Protein AF-A0A0M3JL20-F1 (afdb_monomer_lite)

Foldseek 3Di:
DDPVVVVPDDFDPAWDKDWDPPDPDTDIDIDGGPVDDCPDVVNVVCVVCVPPPDDDDDDDPPPDPPPPPPPD

InterPro domains:
  IPR006762 Gtr1/RagA G protein [PF04670] (1-62)
  IPR006762 Gtr1/RagA G protein [PTHR11259] (1-62)
  IPR027417 P-loop containing nucleoside triphosphate hydrolase [G3DSA:3.40.50.300] (1-67)

Radius of gyration: 14.86 Å; chains: 1; bounding box: 33×31×39 Å

pLDDT: mean 83.5, std 12.4, range [41.44, 94.75]

Structure (mmCIF, N/CA/C/O backbone):
data_AF-A0A0M3JL20-F1
#
_entry.id   AF-A0A0M3JL20-F1
#
loop_
_atom_site.group_PDB
_atom_site.id
_atom_site.type_symbol
_atom_site.label_atom_id
_atom_site.label_alt_id
_atom_site.label_comp_id
_atom_site.label_asym_id
_atom_site.label_entity_id
_atom_site.label_seq_id
_atom_site.pdbx_PDB_ins_code
_atom_site.Cartn_x
_atom_site.Cartn_y
_atom_site.Cartn_z
_atom_site.occupancy
_atom_site.B_iso_or_equiv
_atom_site.auth_seq_id
_atom_site.auth_comp_id
_atom_site.auth_asym_id
_atom_site.auth_atom_id
_atom_site.pdbx_PDB_model_num
ATOM 1 N N . MET A 1 1 ? -13.685 13.166 0.626 1.00 85.44 1 MET A N 1
ATOM 2 C CA . MET A 1 1 ? -13.512 14.306 -0.300 1.00 85.44 1 MET A CA 1
ATOM 3 C C . MET A 1 1 ? -14.508 14.181 -1.437 1.00 85.44 1 MET A C 1
ATOM 5 O O . MET A 1 1 ? -14.861 13.058 -1.786 1.00 85.44 1 MET A O 1
ATOM 9 N N . SER A 1 2 ? -14.979 15.300 -1.984 1.00 94.75 2 SER A N 1
ATOM 10 C CA . SER A 1 2 ? -15.763 15.314 -3.222 1.00 94.75 2 SER A CA 1
ATOM 11 C C . SER A 1 2 ? -14.849 15.245 -4.457 1.00 94.75 2 SER A C 1
ATOM 13 O O . SER A 1 2 ? -13.690 15.655 -4.376 1.00 94.75 2 SER A O 1
ATOM 15 N N . PRO A 1 3 ? -15.345 14.784 -5.620 1.00 93.00 3 PRO A N 1
ATOM 16 C CA . PRO A 1 3 ? -14.512 14.636 -6.819 1.00 93.00 3 PRO A CA 1
ATOM 17 C C . PRO A 1 3 ? -13.880 15.937 -7.339 1.00 93.00 3 PRO A C 1
ATOM 19 O O . PRO A 1 3 ? -12.818 15.909 -7.944 1.00 93.00 3 PRO A O 1
ATOM 22 N N . ASN A 1 4 ? -14.508 17.094 -7.115 1.00 94.00 4 ASN A N 1
ATOM 23 C CA . ASN A 1 4 ? -13.946 18.372 -7.568 1.00 94.00 4 ASN A CA 1
ATOM 24 C C . ASN A 1 4 ? -12.817 18.865 -6.653 1.00 94.00 4 ASN A C 1
ATOM 26 O O . ASN A 1 4 ? -11.921 19.575 -7.101 1.00 94.00 4 ASN A O 1
ATOM 30 N N . GLU A 1 5 ? -12.845 18.483 -5.375 1.00 94.25 5 GLU A N 1
ATOM 31 C CA . GLU A 1 5 ? -11.791 18.829 -4.418 1.00 94.25 5 GLU A CA 1
ATOM 32 C C . GLU A 1 5 ? -10.508 18.036 -4.688 1.00 94.25 5 GLU A C 1
ATOM 34 O O . GLU A 1 5 ? -9.419 18.543 -4.427 1.00 94.25 5 GLU A O 1
ATOM 39 N N . THR A 1 6 ? -10.607 16.834 -5.272 1.00 89.50 6 THR A N 1
ATOM 40 C CA . THR A 1 6 ? -9.430 16.000 -5.558 1.00 89.50 6 THR A CA 1
ATOM 41 C C . THR A 1 6 ? -8.520 16.578 -6.643 1.00 89.50 6 THR A C 1
ATOM 43 O O . THR A 1 6 ? -7.370 16.167 -6.733 1.00 89.50 6 THR A O 1
ATOM 46 N N . LEU A 1 7 ? -8.985 17.561 -7.430 1.00 89.75 7 LEU A N 1
ATOM 47 C CA . LEU A 1 7 ? -8.157 18.272 -8.418 1.00 89.75 7 LEU A CA 1
ATOM 48 C C . LEU A 1 7 ? -7.001 19.055 -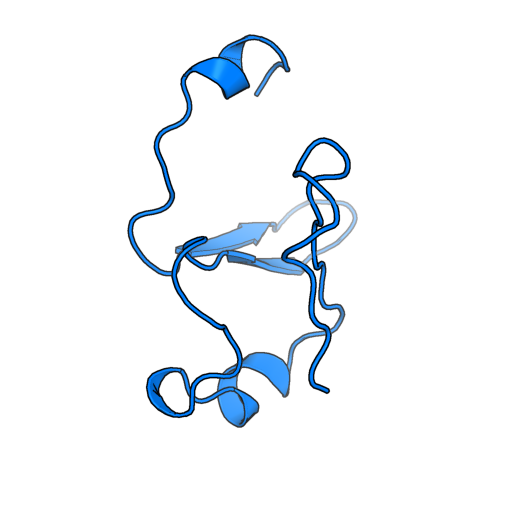7.769 1.00 89.75 7 LEU A C 1
ATOM 50 O O . LEU A 1 7 ? -6.001 19.336 -8.423 1.00 89.75 7 LEU A O 1
ATOM 54 N N . PHE A 1 8 ? -7.147 19.419 -6.495 1.00 93.31 8 PHE A N 1
ATOM 55 C CA . PHE A 1 8 ? -6.199 20.259 -5.761 1.00 93.31 8 PHE A CA 1
ATOM 56 C C . PHE A 1 8 ? -5.397 19.483 -4.709 1.00 93.31 8 PHE A C 1
ATOM 58 O O . PHE A 1 8 ? -4.746 20.095 -3.863 1.00 93.31 8 PHE A O 1
ATOM 65 N N . VAL A 1 9 ? -5.460 18.149 -4.728 1.00 88.94 9 VAL A N 1
ATOM 66 C CA . VAL A 1 9 ? -4.695 17.298 -3.811 1.00 88.94 9 VAL A CA 1
ATOM 67 C C . VAL A 1 9 ? -3.225 17.295 -4.226 1.00 88.94 9 VAL A C 1
ATOM 69 O O . VAL A 1 9 ? -2.895 17.143 -5.401 1.00 88.94 9 VAL A O 1
ATOM 72 N N . GLU A 1 10 ? -2.340 17.491 -3.253 1.00 88.75 10 GLU A N 1
ATOM 73 C CA . GLU A 1 10 ? -0.893 17.436 -3.459 1.00 88.75 10 GLU A CA 1
ATOM 74 C C . GLU A 1 10 ? -0.413 15.987 -3.636 1.00 88.75 10 GLU A C 1
ATOM 76 O O . GLU A 1 10 ? -0.995 15.054 -3.081 1.00 88.75 10 GLU A O 1
ATOM 81 N N . SER A 1 11 ? 0.675 15.796 -4.385 1.00 87.81 11 SER A N 1
ATOM 82 C CA . SER A 1 11 ? 1.340 14.498 -4.510 1.00 87.81 11 SER A CA 1
ATOM 83 C C . SER A 1 11 ? 1.799 13.958 -3.156 1.00 87.81 11 SER A C 1
ATOM 85 O O . SER A 1 11 ? 2.409 14.676 -2.365 1.00 87.81 11 SER A O 1
ATOM 87 N N . THR A 1 12 ? 1.607 12.660 -2.938 1.00 88.50 12 THR A N 1
ATOM 88 C CA . THR A 1 12 ? 2.021 11.955 -1.720 1.00 88.50 12 THR A CA 1
ATOM 89 C C . THR A 1 12 ? 3.554 11.986 -1.581 1.00 88.50 12 THR A C 1
ATOM 91 O O . THR A 1 12 ? 4.255 11.362 -2.383 1.00 88.50 12 THR A O 1
ATOM 94 N N . PRO A 1 13 ? 4.122 12.708 -0.591 1.00 85.69 13 PRO A N 1
ATOM 95 C CA . PRO A 1 13 ? 5.562 12.983 -0.548 1.00 85.69 13 PRO A CA 1
ATOM 96 C C . PRO A 1 13 ? 6.384 11.846 0.074 1.00 85.69 13 PRO A C 1
ATOM 98 O O . PRO A 1 13 ? 7.608 11.826 -0.030 1.00 85.69 13 PRO A O 1
ATOM 101 N N . ARG A 1 14 ? 5.727 10.927 0.786 1.00 88.50 14 ARG A N 1
ATOM 102 C CA . ARG A 1 14 ? 6.326 9.790 1.496 1.00 88.50 14 ARG A CA 1
ATOM 103 C C . ARG A 1 14 ? 5.271 8.708 1.692 1.00 88.50 14 ARG A C 1
ATOM 105 O O . ARG A 1 14 ? 4.090 9.008 1.579 1.00 88.50 14 ARG A O 1
ATOM 112 N N . VAL A 1 15 ? 5.691 7.497 2.045 1.00 88.38 15 VAL A N 1
ATOM 113 C CA . VAL A 1 15 ? 4.742 6.438 2.405 1.00 88.38 15 VAL A CA 1
ATOM 114 C C . VAL A 1 15 ? 3.898 6.867 3.601 1.00 88.38 15 VAL A C 1
ATOM 116 O O . VAL A 1 15 ? 4.432 7.325 4.617 1.00 88.38 15 VAL A O 1
ATOM 119 N N . THR A 1 16 ? 2.586 6.731 3.462 1.00 90.00 16 THR A N 1
ATOM 120 C CA . THR A 1 16 ? 1.596 7.061 4.486 1.00 90.00 16 THR A CA 1
ATOM 121 C C . THR A 1 16 ? 0.785 5.822 4.830 1.00 90.00 16 THR A C 1
ATOM 123 O O . THR A 1 16 ? 0.464 5.005 3.969 1.00 90.00 16 THR A O 1
ATOM 126 N N . THR A 1 17 ? 0.465 5.686 6.113 1.00 92.06 17 THR A N 1
ATOM 127 C CA . THR A 1 17 ? -0.363 4.600 6.632 1.00 92.06 17 THR A CA 1
ATOM 128 C C . THR A 1 17 ? -1.603 5.203 7.264 1.00 92.06 17 THR A C 1
ATOM 130 O O . THR A 1 17 ? -1.492 6.072 8.131 1.00 92.06 17 THR A O 1
ATOM 133 N N . GLU A 1 18 ? -2.774 4.730 6.857 1.00 92.69 18 GLU A N 1
ATOM 134 C CA . GLU A 1 18 ? -4.049 5.114 7.449 1.00 92.69 18 GLU A CA 1
ATOM 135 C C . GLU A 1 18 ? -4.766 3.870 7.974 1.00 92.69 18 GLU A C 1
ATOM 137 O O . GLU A 1 18 ? -4.830 2.832 7.317 1.00 92.69 18 GLU A O 1
ATOM 142 N N . THR A 1 19 ? -5.305 3.963 9.188 1.00 94.06 19 THR A N 1
ATOM 143 C CA . THR A 1 19 ? -6.062 2.870 9.797 1.00 94.06 19 THR A CA 1
ATOM 144 C C . THR A 1 19 ? -7.531 3.248 9.857 1.00 94.06 19 THR A C 1
ATOM 146 O O . THR A 1 19 ? -7.924 4.152 10.595 1.00 94.06 19 THR A O 1
ATOM 149 N N . VAL A 1 20 ? -8.361 2.506 9.128 1.00 92.12 20 VAL A N 1
ATOM 150 C CA . VAL A 1 20 ? -9.812 2.658 9.174 1.00 92.12 20 VAL A CA 1
ATOM 151 C C . VAL A 1 20 ? -10.359 1.653 10.177 1.00 92.12 20 VAL A C 1
ATOM 153 O O . VAL A 1 20 ? -10.407 0.445 9.934 1.00 92.12 20 VAL A O 1
ATOM 156 N N . THR A 1 21 ? -10.765 2.168 11.335 1.00 89.50 21 THR A N 1
ATOM 157 C CA . THR A 1 21 ? -11.428 1.397 12.394 1.00 89.50 21 THR A CA 1
ATOM 158 C C . THR A 1 21 ? -12.843 1.920 12.611 1.00 89.50 21 THR A C 1
ATOM 160 O O . THR A 1 21 ? -13.160 3.047 12.239 1.00 89.50 21 THR A O 1
ATOM 163 N N . SER A 1 22 ? -13.707 1.116 13.236 1.00 86.81 22 SER A N 1
ATOM 164 C CA . SER A 1 22 ? -15.108 1.487 13.519 1.00 86.81 22 SER A CA 1
ATOM 165 C C . SER A 1 22 ? -15.993 1.614 12.269 1.00 86.81 22 SER A C 1
ATOM 167 O O . SER A 1 22 ? -16.938 2.402 12.240 1.00 86.81 22 SER A O 1
ATOM 169 N N . SER A 1 23 ? -15.707 0.811 11.241 1.00 85.75 23 SER A N 1
ATOM 170 C CA . SER A 1 23 ? -16.535 0.664 10.039 1.00 85.75 23 SER A CA 1
ATOM 171 C C . SER A 1 23 ? -17.015 -0.791 9.886 1.00 85.75 23 SER A C 1
ATOM 173 O O . SER A 1 23 ? -16.725 -1.635 10.735 1.00 85.75 23 SER A O 1
ATOM 175 N N . PHE A 1 24 ? -17.751 -1.113 8.815 1.00 92.06 24 PHE A N 1
ATOM 176 C CA . PHE A 1 24 ? -18.141 -2.499 8.505 1.00 92.06 24 PHE A CA 1
ATOM 177 C C . PHE A 1 24 ? -16.924 -3.423 8.297 1.00 92.06 24 PHE A C 1
ATOM 179 O O . PHE A 1 24 ? -17.018 -4.630 8.506 1.00 92.06 24 PHE A O 1
ATOM 186 N N . ILE A 1 25 ? -15.777 -2.855 7.908 1.00 90.38 25 ILE A N 1
ATOM 187 C CA . ILE A 1 25 ? -14.507 -3.559 7.713 1.00 90.38 25 ILE A CA 1
ATOM 188 C C . ILE A 1 25 ? -13.411 -2.803 8.468 1.00 90.38 25 ILE A C 1
ATOM 190 O O . ILE A 1 25 ? -13.354 -1.575 8.428 1.00 90.38 25 ILE A O 1
ATOM 194 N N . ASN A 1 26 ? -12.523 -3.531 9.140 1.00 92.12 26 ASN A N 1
ATOM 195 C CA . ASN A 1 26 ? -11.315 -2.953 9.721 1.00 92.12 26 ASN A CA 1
ATOM 196 C C . ASN A 1 26 ? -10.145 -3.255 8.793 1.00 92.12 26 ASN A C 1
ATOM 198 O O . ASN A 1 26 ? -9.871 -4.424 8.516 1.00 92.12 26 ASN A O 1
ATOM 202 N N . PHE A 1 27 ? -9.479 -2.214 8.310 1.00 92.94 27 PHE A N 1
ATOM 203 C CA . PHE A 1 27 ? -8.334 -2.359 7.423 1.00 92.94 27 PHE A CA 1
ATOM 204 C C . PHE A 1 27 ? -7.351 -1.206 7.607 1.00 92.94 27 PHE A C 1
ATOM 206 O O . PHE A 1 27 ? -7.680 -0.144 8.136 1.00 92.94 27 PHE A O 1
ATOM 213 N N . GLU A 1 28 ? -6.129 -1.455 7.166 1.00 93.12 28 GLU A N 1
ATOM 214 C CA . GLU A 1 28 ? -5.051 -0.483 7.112 1.00 93.12 28 GLU A CA 1
ATOM 215 C C . GLU A 1 28 ? -4.678 -0.296 5.644 1.00 93.12 28 GLU A C 1
ATOM 217 O O . GLU A 1 28 ? -4.514 -1.277 4.913 1.00 93.12 28 GLU A O 1
ATOM 222 N N . THR A 1 29 ? -4.592 0.952 5.201 1.00 92.56 29 THR A N 1
ATOM 223 C CA . THR A 1 29 ? -4.096 1.306 3.874 1.00 92.56 29 THR A CA 1
ATOM 224 C C . THR A 1 29 ? -2.686 1.836 3.993 1.00 92.56 29 THR A C 1
ATOM 226 O O . THR A 1 29 ? -2.374 2.649 4.861 1.00 92.56 29 THR A O 1
ATOM 229 N N . ILE A 1 30 ? -1.834 1.365 3.090 1.00 91.50 30 ILE A N 1
ATOM 230 C CA . ILE A 1 30 ? -0.490 1.888 2.889 1.00 91.50 30 ILE A CA 1
ATOM 231 C C . ILE A 1 30 ? -0.486 2.512 1.501 1.00 91.50 30 ILE A C 1
ATOM 233 O O . ILE A 1 30 ? -0.763 1.835 0.511 1.00 91.50 30 ILE A O 1
ATOM 237 N N . GLU A 1 31 ? -0.205 3.804 1.441 1.00 90.81 31 GLU A N 1
ATOM 238 C CA . GLU A 1 31 ? -0.123 4.565 0.204 1.00 90.81 31 GLU A CA 1
ATOM 239 C C . GLU A 1 31 ? 1.344 4.856 -0.119 1.00 90.81 31 GLU A C 1
ATOM 241 O O . GLU A 1 31 ? 2.124 5.268 0.744 1.00 90.81 31 GLU A O 1
ATOM 246 N N . PHE A 1 32 ? 1.725 4.625 -1.375 1.00 89.31 32 PHE A N 1
ATOM 247 C CA . PHE A 1 32 ? 3.089 4.813 -1.858 1.00 89.31 32 PHE A CA 1
ATOM 248 C C . PHE A 1 32 ? 3.179 6.044 -2.769 1.00 89.31 32 PHE A C 1
ATOM 250 O O . PHE A 1 32 ? 2.272 6.269 -3.573 1.00 89.31 32 PHE A O 1
ATOM 257 N N . PRO A 1 33 ? 4.277 6.823 -2.709 1.00 89.12 33 PRO A N 1
ATOM 258 C CA . PRO A 1 33 ? 4.533 7.891 -3.671 1.00 89.12 33 PRO A CA 1
ATOM 259 C C . PRO A 1 33 ? 4.560 7.359 -5.108 1.00 89.12 33 PRO A C 1
ATOM 261 O O . PRO A 1 33 ? 5.219 6.360 -5.380 1.00 89.12 33 PRO A O 1
ATOM 264 N N . GLY A 1 34 ? 3.945 8.070 -6.057 1.00 83.25 34 GLY A N 1
ATOM 265 C CA . GLY A 1 34 ? 3.862 7.619 -7.457 1.00 83.25 34 GLY A CA 1
ATOM 266 C C . GLY A 1 34 ? 5.203 7.500 -8.202 1.00 83.25 34 GLY A C 1
ATOM 267 O O . GLY A 1 34 ? 5.246 6.937 -9.288 1.00 83.25 34 GLY A O 1
ATOM 268 N N . GLN A 1 35 ? 6.296 8.026 -7.638 1.00 78.31 35 GLN A N 1
ATOM 269 C CA . GLN A 1 35 ? 7.658 7.901 -8.182 1.00 78.31 35 GLN A CA 1
ATOM 270 C C . GLN A 1 35 ? 8.450 6.739 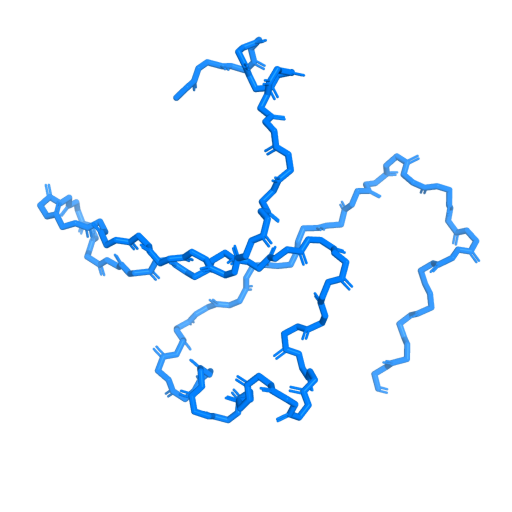-7.556 1.00 78.31 35 GLN A C 1
ATOM 272 O O . GLN A 1 35 ? 9.601 6.511 -7.920 1.00 78.31 35 GLN A O 1
ATOM 277 N N . MET A 1 36 ? 7.868 6.038 -6.582 1.00 81.25 36 MET A N 1
ATOM 278 C CA . MET A 1 36 ? 8.506 4.961 -5.836 1.00 81.25 36 MET A CA 1
ATOM 279 C C . MET A 1 36 ? 7.856 3.627 -6.192 1.00 81.25 36 MET A C 1
ATOM 281 O O . MET A 1 36 ? 6.634 3.505 -6.223 1.00 81.25 36 MET A O 1
ATOM 285 N N . SER A 1 37 ? 8.682 2.607 -6.418 1.00 81.50 37 SER A N 1
ATOM 286 C CA . SER A 1 37 ? 8.192 1.241 -6.567 1.00 81.50 37 SER A CA 1
ATOM 287 C C . SER A 1 37 ? 8.046 0.595 -5.188 1.00 81.50 37 SER A C 1
ATOM 289 O O . SER A 1 37 ? 9.027 0.551 -4.441 1.00 81.50 37 SER A O 1
ATOM 291 N N . PRO A 1 38 ? 6.878 0.028 -4.841 1.00 79.75 38 PRO A N 1
ATOM 292 C CA . PRO A 1 38 ? 6.722 -0.717 -3.595 1.00 79.75 38 PRO A CA 1
ATOM 293 C C . PRO A 1 38 ? 7.456 -2.072 -3.624 1.00 79.75 38 PRO A C 1
ATOM 295 O O . PRO A 1 38 ? 7.503 -2.772 -2.617 1.00 79.75 38 PRO A O 1
ATOM 298 N N . PHE A 1 39 ? 8.032 -2.446 -4.772 1.00 83.19 39 PHE A N 1
ATOM 299 C CA . PHE A 1 39 ? 8.840 -3.652 -4.957 1.00 83.19 39 PHE A CA 1
ATOM 300 C C . PHE A 1 39 ? 10.347 -3.391 -4.841 1.00 83.19 39 PHE A C 1
ATOM 302 O O . PHE A 1 39 ? 11.136 -4.326 -4.965 1.00 83.19 39 PHE A O 1
ATOM 309 N N . ASP A 1 40 ? 10.761 -2.140 -4.623 1.00 83.69 40 ASP A N 1
ATOM 310 C CA . ASP A 1 40 ? 12.167 -1.817 -4.399 1.00 83.69 40 ASP A CA 1
ATOM 311 C C . ASP A 1 40 ? 12.664 -2.498 -3.112 1.00 83.69 40 ASP A C 1
ATOM 313 O O . ASP A 1 40 ? 11.997 -2.472 -2.077 1.00 83.69 40 ASP A O 1
ATOM 317 N N . ALA A 1 41 ? 13.858 -3.090 -3.155 1.00 80.62 41 ALA A N 1
ATOM 318 C CA . ALA A 1 41 ? 14.488 -3.716 -1.996 1.00 80.62 41 ALA A CA 1
ATOM 319 C C . ALA A 1 41 ? 14.675 -2.730 -0.829 1.00 80.62 41 ALA A C 1
ATOM 321 O O . ALA A 1 41 ? 14.668 -3.147 0.329 1.00 80.62 41 ALA A O 1
ATOM 322 N N . ALA A 1 42 ? 14.788 -1.428 -1.117 1.00 81.44 42 ALA A N 1
ATOM 323 C CA . ALA A 1 42 ? 14.842 -0.379 -0.101 1.00 81.44 42 ALA A CA 1
ATOM 324 C C . ALA A 1 42 ? 13.569 -0.289 0.769 1.00 81.44 42 ALA A C 1
ATOM 326 O O . ALA A 1 42 ? 13.626 0.267 1.864 1.00 81.44 42 ALA A O 1
ATOM 327 N N . MET A 1 43 ? 12.442 -0.838 0.300 1.00 79.25 43 MET A N 1
ATOM 328 C CA . MET A 1 43 ? 11.131 -0.761 0.951 1.00 79.25 43 MET A CA 1
ATOM 329 C C . MET A 1 43 ? 10.755 -1.998 1.777 1.00 79.25 43 MET A C 1
ATOM 331 O O . MET A 1 43 ? 9.674 -2.010 2.354 1.00 79.25 43 MET A O 1
ATOM 335 N N . ASP A 1 44 ? 11.621 -3.018 1.848 1.00 85.06 44 ASP A N 1
ATOM 336 C CA . ASP A 1 44 ? 11.310 -4.337 2.431 1.00 85.06 44 ASP A CA 1
ATOM 337 C C . ASP A 1 44 ? 9.944 -4.898 1.960 1.00 85.06 44 ASP A C 1
ATOM 339 O O . ASP A 1 44 ? 9.018 -5.083 2.758 1.00 85.06 44 ASP A O 1
ATOM 343 N N . PRO A 1 45 ? 9.792 -5.208 0.655 1.00 85.44 45 PRO A N 1
ATOM 344 C CA . PRO A 1 45 ? 8.510 -5.643 0.096 1.00 85.44 45 PRO A CA 1
ATOM 345 C C . PRO A 1 45 ? 7.963 -6.895 0.788 1.00 85.44 45 PRO A C 1
ATOM 347 O O . PRO A 1 45 ? 6.754 -7.052 0.945 1.00 85.44 45 PRO A O 1
ATOM 350 N N . HIS A 1 46 ? 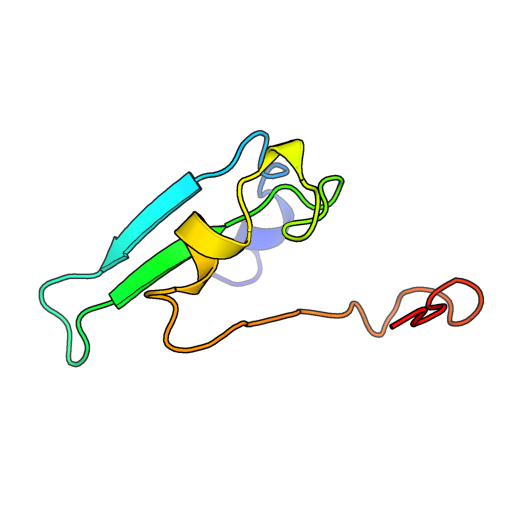8.852 -7.791 1.230 1.00 86.56 46 HIS A N 1
ATOM 351 C CA . HIS A 1 46 ? 8.455 -8.998 1.941 1.00 86.56 46 HIS A CA 1
ATOM 352 C C . HIS A 1 46 ? 7.835 -8.653 3.300 1.00 86.56 46 HIS A C 1
ATOM 354 O O . HIS A 1 46 ? 6.753 -9.147 3.610 1.00 86.56 46 HIS A O 1
ATOM 360 N N . GLY A 1 47 ? 8.458 -7.782 4.098 1.00 86.62 47 GLY A N 1
ATOM 361 C CA . GLY A 1 47 ? 7.884 -7.318 5.362 1.00 86.62 47 GLY A CA 1
ATOM 362 C C . GLY A 1 47 ? 6.547 -6.596 5.181 1.00 86.62 47 GLY A C 1
ATOM 363 O O . GLY A 1 47 ? 5.590 -6.878 5.910 1.00 86.62 47 GLY A O 1
ATOM 364 N N . THR A 1 48 ? 6.456 -5.720 4.180 1.00 85.56 48 THR A N 1
ATOM 365 C CA . THR A 1 48 ? 5.256 -4.920 3.903 1.00 85.56 48 THR A CA 1
ATOM 366 C C . THR A 1 48 ? 4.087 -5.765 3.399 1.00 85.56 48 THR A C 1
ATOM 368 O O . THR A 1 48 ? 2.967 -5.628 3.895 1.00 85.56 48 THR A O 1
ATOM 371 N N . PHE A 1 49 ? 4.320 -6.677 2.451 1.00 88.44 49 PHE A N 1
ATOM 372 C CA . PHE A 1 49 ? 3.245 -7.449 1.825 1.00 88.44 49 PHE A CA 1
ATOM 373 C C . PHE A 1 49 ? 2.863 -8.730 2.569 1.00 88.44 49 PHE A C 1
ATOM 375 O O . PHE A 1 49 ? 1.766 -9.236 2.348 1.00 88.44 49 PHE A O 1
ATOM 382 N N . ASN A 1 50 ? 3.677 -9.224 3.507 1.00 90.00 50 ASN A N 1
ATOM 383 C CA . ASN A 1 50 ? 3.381 -10.458 4.252 1.00 90.00 50 ASN A CA 1
ATOM 384 C C . ASN A 1 50 ? 2.056 -10.415 5.044 1.00 90.00 50 ASN A C 1
ATOM 386 O O . ASN A 1 50 ? 1.472 -11.454 5.338 1.00 90.00 50 ASN A O 1
ATOM 390 N N . ARG A 1 51 ? 1.558 -9.221 5.394 1.00 85.62 51 ARG A N 1
ATOM 391 C CA . A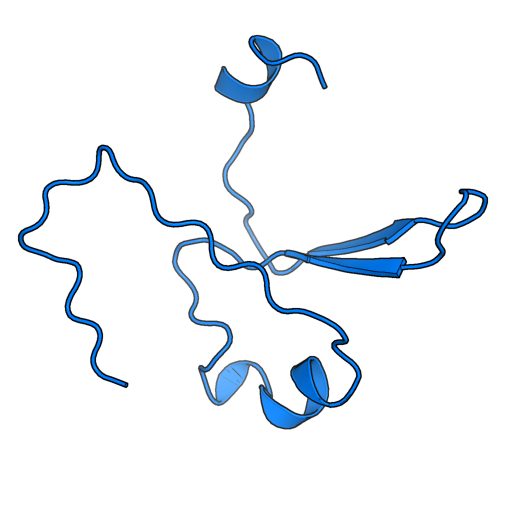RG A 1 51 ? 0.238 -9.034 6.033 1.00 85.62 51 ARG A CA 1
ATOM 392 C C . ARG A 1 51 ? -0.776 -8.306 5.146 1.00 85.62 51 ARG A C 1
ATOM 394 O O . ARG A 1 51 ? -1.871 -7.995 5.608 1.00 85.62 51 ARG A O 1
ATOM 401 N N . CYS A 1 52 ? -0.423 -8.018 3.897 1.00 90.38 52 CYS A N 1
ATOM 402 C CA . CYS A 1 52 ? -1.288 -7.309 2.968 1.00 90.38 52 CYS A CA 1
ATOM 403 C C . CYS A 1 52 ? -2.330 -8.279 2.390 1.00 90.38 52 CYS A C 1
ATOM 405 O O . CYS A 1 52 ? -1.982 -9.265 1.747 1.00 90.38 52 CYS A O 1
ATOM 407 N N 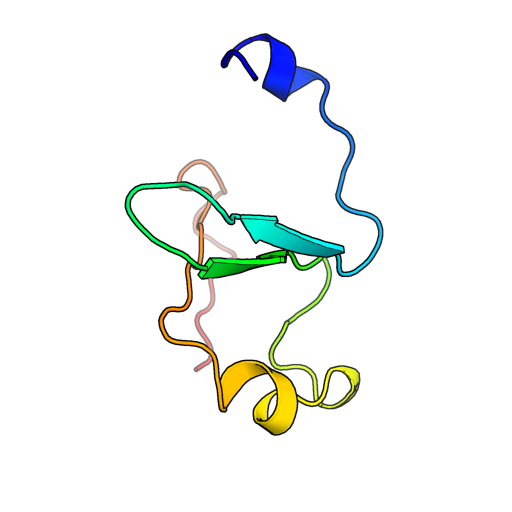. GLY A 1 53 ? -3.616 -8.016 2.638 1.00 89.44 53 GLY A N 1
ATOM 408 C CA . GLY A 1 53 ? -4.705 -8.867 2.143 1.00 89.44 53 GLY A CA 1
ATOM 409 C C . GLY A 1 53 ? -5.066 -8.632 0.673 1.00 89.44 53 GLY A C 1
ATOM 410 O O . GLY A 1 53 ? -5.624 -9.518 0.031 1.00 89.44 53 GLY A O 1
ATOM 411 N N . ALA A 1 54 ? -4.763 -7.447 0.139 1.00 91.25 54 ALA A N 1
ATOM 412 C CA . ALA A 1 54 ? -5.029 -7.079 -1.246 1.00 91.25 54 ALA A CA 1
ATOM 413 C C . ALA A 1 54 ? -4.101 -5.944 -1.691 1.00 91.25 54 ALA A C 1
ATOM 415 O O . ALA A 1 54 ? -3.874 -4.999 -0.938 1.00 91.25 54 ALA A O 1
ATOM 416 N N . LEU A 1 55 ? -3.630 -6.012 -2.937 1.00 90.19 55 LEU A N 1
ATOM 417 C CA . LEU A 1 55 ? -2.869 -4.948 -3.586 1.00 90.19 55 LEU A CA 1
ATOM 418 C C . LEU A 1 55 ? -3.759 -4.234 -4.607 1.00 90.19 55 LEU A C 1
ATOM 420 O O . LEU A 1 55 ? -4.314 -4.875 -5.500 1.00 90.19 55 LEU A O 1
ATOM 424 N N . LEU A 1 56 ? -3.868 -2.910 -4.495 1.00 90.88 56 LEU A N 1
ATOM 425 C CA . LEU A 1 56 ? -4.555 -2.074 -5.474 1.00 90.88 56 LEU A CA 1
ATOM 426 C C . LEU A 1 56 ? -3.521 -1.329 -6.320 1.00 90.88 56 LEU A C 1
ATOM 428 O O . LEU A 1 56 ? -2.843 -0.433 -5.826 1.00 90.88 56 LEU A O 1
ATOM 432 N N . PHE A 1 57 ? -3.417 -1.693 -7.597 1.00 88.12 57 PHE A N 1
ATOM 433 C CA . PHE A 1 57 ? -2.554 -1.013 -8.561 1.00 88.12 57 PHE A CA 1
ATOM 434 C C . PHE A 1 57 ? -3.425 -0.239 -9.554 1.00 88.12 57 PHE A C 1
ATOM 436 O O . PHE A 1 57 ? -4.142 -0.837 -10.358 1.00 88.12 57 PHE A O 1
ATOM 443 N N . VAL A 1 58 ? -3.415 1.092 -9.456 1.00 86.19 58 VAL A N 1
ATOM 444 C CA . VAL A 1 58 ? -4.236 1.969 -10.300 1.00 86.19 58 VAL A CA 1
ATOM 445 C C . VAL A 1 58 ? -3.411 2.413 -11.499 1.00 86.19 58 VAL A C 1
ATOM 447 O O . VAL A 1 58 ? -2.375 3.052 -11.344 1.00 86.19 58 VAL A O 1
ATOM 450 N N . ILE A 1 59 ? -3.882 2.074 -12.696 1.00 85.19 59 ILE A N 1
ATOM 451 C CA . ILE A 1 59 ? -3.242 2.456 -13.954 1.00 85.19 59 ILE A CA 1
ATOM 452 C C . ILE A 1 59 ? -4.054 3.586 -14.566 1.00 85.19 59 ILE A C 1
ATOM 454 O O . ILE A 1 59 ? -5.257 3.439 -14.794 1.00 85.19 59 ILE A O 1
ATOM 458 N N . ASP A 1 60 ? -3.390 4.701 -14.851 1.00 84.12 60 ASP A N 1
ATOM 459 C CA . ASP A 1 60 ? -4.007 5.785 -15.600 1.00 84.12 60 ASP A CA 1
ATOM 460 C C . ASP A 1 60 ? -4.225 5.343 -17.056 1.00 84.12 60 ASP A C 1
ATOM 462 O O . ASP A 1 60 ? -3.286 5.177 -17.834 1.00 84.12 60 ASP A O 1
ATOM 466 N N . ALA A 1 61 ? -5.491 5.138 -17.419 1.00 83.69 61 ALA A N 1
ATOM 467 C CA . ALA A 1 61 ? -5.893 4.728 -18.760 1.00 83.69 61 ALA A CA 1
ATOM 468 C C . ALA A 1 61 ? -5.740 5.844 -19.812 1.00 83.69 61 ALA A C 1
ATOM 470 O O . ALA A 1 61 ? -5.825 5.570 -21.009 1.00 83.69 61 ALA A O 1
ATOM 471 N N . GLN A 1 62 ? -5.553 7.096 -19.388 1.00 82.38 62 GLN A N 1
ATOM 472 C CA . GLN A 1 62 ? -5.341 8.247 -20.266 1.00 82.38 62 GLN A CA 1
ATOM 473 C C . GLN A 1 62 ? -3.855 8.459 -20.587 1.00 82.38 62 GLN A C 1
ATOM 475 O O . GLN A 1 62 ? -3.531 9.202 -21.519 1.00 82.38 62 GLN A O 1
ATOM 480 N N . VAL A 1 63 ? -2.948 7.794 -19.858 1.00 73.81 63 VAL A N 1
ATOM 481 C CA . VAL A 1 63 ? -1.510 7.823 -20.142 1.00 73.81 63 VAL A CA 1
ATOM 482 C C . VAL A 1 63 ? -1.228 7.120 -21.468 1.00 73.81 63 VAL A C 1
ATOM 484 O O . VAL A 1 63 ? -1.741 6.041 -21.764 1.00 73.81 63 VAL A O 1
ATOM 487 N N . ASN A 1 64 ? -0.405 7.764 -22.300 1.00 73.50 64 ASN A N 1
ATOM 488 C CA . ASN A 1 64 ? -0.078 7.272 -23.631 1.00 73.50 64 ASN A CA 1
ATOM 489 C C . ASN A 1 64 ? 0.580 5.880 -23.549 1.00 73.50 64 ASN A C 1
ATOM 491 O O . ASN A 1 64 ? 1.597 5.699 -22.880 1.00 73.50 64 ASN A O 1
ATOM 495 N N . LEU A 1 65 ? -0.012 4.916 -24.260 1.00 56.84 65 LEU A N 1
ATOM 496 C CA . LEU A 1 65 ? 0.250 3.472 -24.180 1.00 56.84 65 LEU A CA 1
ATOM 497 C C . LEU A 1 65 ? 1.698 3.025 -24.478 1.00 56.84 65 LEU A C 1
ATOM 499 O O . LEU A 1 65 ? 2.004 1.846 -24.332 1.00 56.84 65 LEU A O 1
ATOM 503 N N . GLY A 1 66 ? 2.589 3.917 -24.919 1.00 56.81 66 GLY A N 1
ATOM 504 C CA . GLY A 1 66 ? 3.960 3.570 -25.310 1.00 56.81 66 GLY A CA 1
ATOM 505 C C . GLY A 1 66 ? 4.931 3.266 -24.160 1.00 56.81 66 GLY A C 1
ATOM 506 O O . GLY A 1 66 ? 6.050 2.845 -24.437 1.00 56.81 66 GLY A O 1
ATOM 507 N N . LEU A 1 67 ? 4.541 3.487 -22.897 1.00 52.09 67 LEU A N 1
ATOM 508 C CA . LEU A 1 67 ? 5.445 3.417 -21.735 1.00 52.09 67 LEU A CA 1
ATOM 509 C C . LEU A 1 67 ? 5.000 2.436 -20.636 1.00 52.09 67 LEU A C 1
ATOM 511 O O . LEU A 1 67 ? 5.650 2.353 -19.600 1.00 52.09 67 LEU A O 1
ATOM 515 N N . ILE A 1 68 ? 3.924 1.669 -20.823 1.00 57.09 68 ILE A N 1
ATOM 516 C CA . ILE A 1 68 ? 3.549 0.636 -19.843 1.00 57.09 68 ILE A CA 1
ATOM 517 C C . ILE A 1 68 ? 4.190 -0.688 -20.271 1.00 57.09 68 ILE A C 1
ATOM 519 O O . ILE A 1 68 ? 3.526 -1.589 -20.780 1.00 57.09 68 ILE A O 1
ATOM 523 N N . VAL A 1 69 ? 5.515 -0.785 -20.124 1.00 50.25 69 VAL A N 1
ATOM 524 C CA . VAL A 1 69 ? 6.212 -2.074 -20.197 1.00 50.25 69 VAL A CA 1
ATOM 525 C C . VAL A 1 69 ? 6.007 -2.753 -18.847 1.00 50.25 69 VAL A C 1
ATOM 527 O O . VAL A 1 69 ? 6.616 -2.370 -17.852 1.00 50.25 69 VAL A O 1
ATOM 530 N N . PHE A 1 70 ? 5.107 -3.734 -18.800 1.00 52.62 70 PHE A N 1
ATOM 531 C CA . PHE A 1 70 ? 5.059 -4.694 -17.702 1.00 52.62 70 PHE A CA 1
ATOM 532 C C . PHE A 1 70 ? 6.236 -5.660 -17.870 1.00 52.62 70 PHE A C 1
ATOM 534 O O . PHE A 1 70 ? 6.063 -6.746 -18.415 1.00 52.62 70 PHE A O 1
ATOM 541 N N . ASP A 1 71 ? 7.434 -5.257 -17.449 1.00 41.44 71 ASP A N 1
ATOM 542 C CA . ASP A 1 71 ? 8.455 -6.239 -17.080 1.00 41.44 71 ASP A CA 1
ATOM 543 C C . ASP A 1 71 ? 8.067 -6.763 -15.6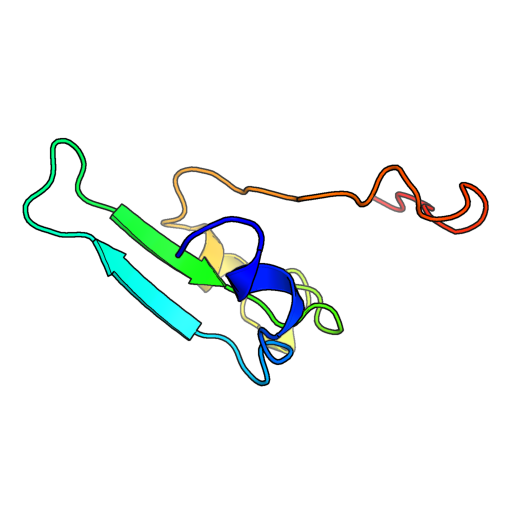92 1.00 41.44 71 ASP A C 1
ATOM 545 O O . ASP A 1 71 ? 8.281 -6.102 -14.672 1.00 41.44 71 ASP A O 1
ATOM 549 N N . VAL A 1 72 ? 7.387 -7.912 -15.691 1.00 43.00 72 VAL A N 1
ATOM 550 C CA . VAL A 1 72 ? 7.222 -8.793 -14.526 1.00 43.00 72 VAL A CA 1
ATOM 551 C C . VAL A 1 72 ? 8.248 -9.906 -14.642 1.00 43.00 72 VAL A C 1
ATOM 553 O O . VAL A 1 72 ? 8.315 -10.509 -15.737 1.00 43.00 72 VAL A O 1
#

Secondary structure (DSSP, 8-state):
--TTGGGGPPP--S-EEEEE-SSSS-EEEEE--TTS-TTSGGG-HHHHHTT-S-------TTS-GGG-----

Sequence (72 aa):
MSPNETLFVESTPRVTTETVTSSFINFETIEFPGQMSPFDAAMDPHGTFNRCGALLFVIDAQVNLGLIVFDV

Organism: Anisakis simplex (NCBI:txid6269)